Protein AF-A0A1I8PHS1-F1 (afdb_monomer_lite)

Radius of gyration: 27.6 Å; chains: 1; bounding box: 43×45×81 Å

pLDDT: mean 76.06, std 21.37, range [38.38, 97.69]

Secondary structure (DSSP, 8-state):
--SS----PPP-----EEEEETTEEEEESSHHHHHHHHHHHT---EEEEES----SS---------------------------------------------------S----PPPS----EEEEETTEEEEESSHHHHHHHHHHHTS-EEEEEESPPP-

Organism: Stomoxys calcitrans (NCBI:txid35570)

Structure (mmCIF, N/CA/C/O backbone):
data_AF-A0A1I8PHS1-F1
#
_entry.id   AF-A0A1I8PHS1-F1
#
loop_
_atom_site.group_PDB
_atom_site.id
_atom_site.type_symbol
_atom_site.label_atom_id
_atom_site.label_alt_id
_atom_site.label_comp_id
_atom_site.label_asym_id
_atom_site.label_entity_id
_atom_site.label_seq_id
_atom_site.pdbx_PDB_ins_code
_atom_site.Cartn_x
_atom_site.Cartn_y
_atom_site.Cartn_z
_atom_site.occupancy
_atom_site.B_iso_or_equiv
_atom_site.auth_seq_id
_atom_site.auth_comp_id
_atom_site.auth_asym_id
_atom_site.auth_atom_id
_atom_site.pdbx_PDB_model_num
ATOM 1 N N . MET A 1 1 ? 27.790 0.569 -31.978 1.00 42.72 1 MET A N 1
ATOM 2 C CA . MET A 1 1 ? 26.523 0.410 -31.234 1.00 42.72 1 MET A CA 1
ATOM 3 C C . MET A 1 1 ? 26.064 1.811 -30.860 1.00 42.72 1 MET A C 1
ATOM 5 O O . MET A 1 1 ? 26.807 2.503 -30.173 1.00 42.72 1 MET A O 1
ATOM 9 N N . ALA A 1 2 ? 24.967 2.289 -31.452 1.00 48.94 2 ALA A N 1
ATOM 10 C CA . ALA A 1 2 ? 24.504 3.663 -31.279 1.00 48.94 2 ALA A CA 1
ATOM 11 C C . ALA A 1 2 ? 23.953 3.868 -29.860 1.00 48.94 2 ALA A C 1
ATOM 13 O O . ALA A 1 2 ? 23.225 3.038 -29.326 1.00 48.94 2 ALA A O 1
ATOM 14 N N . LYS A 1 3 ? 24.379 4.966 -29.247 1.00 54.28 3 LYS A N 1
ATOM 15 C CA . LYS A 1 3 ? 24.083 5.387 -27.883 1.00 54.28 3 LYS A CA 1
ATOM 16 C C . LYS A 1 3 ? 22.780 6.189 -27.910 1.00 54.28 3 LYS A C 1
ATOM 18 O O . LYS A 1 3 ? 22.834 7.351 -28.290 1.00 54.28 3 LYS A O 1
ATOM 23 N N . GLY A 1 4 ? 21.648 5.604 -27.509 1.00 62.16 4 GLY A N 1
ATOM 24 C CA . GLY A 1 4 ? 20.471 6.412 -27.154 1.00 62.16 4 GLY A CA 1
ATOM 25 C C . GLY A 1 4 ? 19.087 5.801 -27.352 1.00 62.16 4 GLY A C 1
ATOM 26 O O . GLY A 1 4 ? 18.197 6.136 -26.579 1.00 62.16 4 GLY A O 1
ATOM 27 N N . ASP A 1 5 ? 18.889 4.899 -28.310 1.00 74.25 5 ASP A N 1
ATOM 28 C CA . ASP A 1 5 ? 17.531 4.486 -28.681 1.00 74.25 5 ASP A CA 1
ATOM 29 C C . ASP A 1 5 ? 17.173 3.111 -28.111 1.00 74.25 5 ASP A C 1
ATOM 31 O O . ASP A 1 5 ? 17.452 2.070 -28.698 1.00 74.25 5 ASP A O 1
ATOM 35 N N . CYS A 1 6 ? 16.524 3.117 -26.945 1.00 80.38 6 CYS A N 1
ATOM 36 C CA . CYS A 1 6 ? 15.898 1.925 -26.360 1.00 80.38 6 CYS A CA 1
ATOM 37 C C . CYS A 1 6 ? 14.521 1.615 -26.959 1.00 80.38 6 CYS A C 1
ATOM 39 O O . CYS A 1 6 ? 13.880 0.636 -26.577 1.00 80.38 6 CYS A O 1
ATOM 41 N N . TYR A 1 7 ? 14.046 2.463 -27.875 1.00 80.19 7 TYR A N 1
ATOM 42 C CA . TYR A 1 7 ? 12.784 2.255 -28.560 1.00 80.19 7 TYR A CA 1
ATOM 43 C C . TYR A 1 7 ? 12.935 1.137 -29.592 1.00 80.19 7 TYR A C 1
ATOM 45 O O . TYR A 1 7 ? 13.421 1.341 -30.705 1.00 80.19 7 TYR A O 1
ATOM 53 N N . ARG A 1 8 ? 12.495 -0.058 -29.203 1.00 81.25 8 ARG A N 1
ATOM 54 C CA . ARG A 1 8 ? 12.355 -1.211 -30.084 1.00 81.25 8 ARG A CA 1
ATOM 55 C C . ARG A 1 8 ? 10.882 -1.632 -30.091 1.00 81.25 8 ARG A C 1
ATOM 57 O O . ARG A 1 8 ? 10.382 -2.033 -29.042 1.00 81.25 8 ARG A O 1
ATOM 64 N N . PRO A 1 9 ? 10.170 -1.550 -31.230 1.00 85.50 9 PRO A N 1
ATOM 65 C CA . PRO A 1 9 ? 8.805 -2.051 -31.308 1.00 85.50 9 PRO A CA 1
ATOM 66 C C . PRO A 1 9 ? 8.808 -3.572 -31.110 1.00 85.50 9 PRO A C 1
ATOM 68 O O . PRO A 1 9 ? 9.507 -4.299 -31.818 1.00 85.50 9 PRO A O 1
ATOM 71 N N . CYS A 1 10 ? 8.037 -4.042 -30.134 1.00 89.88 10 CYS A N 1
ATOM 72 C CA . CYS A 1 10 ? 7.862 -5.462 -29.845 1.00 89.88 10 CYS A CA 1
ATOM 73 C C . CYS A 1 10 ? 6.539 -5.968 -30.420 1.00 89.88 10 CYS A C 1
ATOM 75 O O . CYS A 1 10 ? 5.564 -5.219 -30.514 1.00 89.88 10 CYS A O 1
ATOM 77 N N . SER A 1 11 ? 6.495 -7.246 -30.798 1.00 89.44 11 SER A N 1
ATOM 78 C CA . SER A 1 11 ? 5.235 -7.913 -31.118 1.00 89.44 11 SER A CA 1
ATOM 79 C C . SER A 1 11 ? 4.354 -8.002 -29.866 1.00 89.44 11 SER A C 1
ATOM 81 O O . SER A 1 11 ? 4.846 -8.047 -28.737 1.00 89.44 11 SER A O 1
ATOM 83 N N . LEU A 1 12 ? 3.038 -8.059 -30.071 1.00 89.56 12 LEU A N 1
ATOM 84 C CA . LEU A 1 12 ? 2.054 -8.289 -29.004 1.00 89.56 12 LEU A CA 1
ATOM 85 C C . LEU A 1 12 ? 1.898 -9.782 -28.663 1.00 89.56 12 LEU A C 1
ATOM 87 O O . LEU A 1 12 ? 0.933 -10.176 -28.014 1.00 89.56 12 LEU A O 1
ATOM 91 N N . GLU A 1 13 ? 2.820 -10.623 -29.132 1.00 93.81 13 GLU A N 1
ATOM 92 C CA . GLU A 1 13 ? 2.811 -12.050 -28.836 1.00 93.81 13 GLU A CA 1
ATOM 93 C C . GLU A 1 13 ? 3.197 -12.287 -27.374 1.00 93.81 13 GLU A C 1
ATOM 95 O O . GLU A 1 13 ? 4.163 -11.706 -26.864 1.00 93.81 13 GLU A O 1
ATOM 100 N N . TYR A 1 14 ? 2.429 -13.149 -26.712 1.00 93.38 14 TYR A N 1
ATOM 101 C CA . TYR A 1 14 ? 2.632 -13.501 -25.317 1.00 93.38 14 TYR A CA 1
ATOM 102 C C . TYR A 1 14 ? 3.451 -14.789 -25.202 1.00 93.38 14 TYR A C 1
ATOM 104 O O . TYR A 1 14 ? 2.905 -15.889 -25.250 1.00 93.38 14 TYR A O 1
ATOM 112 N N . ASN A 1 15 ? 4.760 -14.626 -25.023 1.00 95.44 15 ASN A N 1
ATOM 113 C CA . ASN A 1 15 ? 5.729 -15.694 -24.778 1.00 95.44 15 ASN A CA 1
ATOM 114 C C . ASN A 1 15 ? 6.501 -15.342 -23.504 1.00 95.44 15 ASN A C 1
ATOM 116 O O . ASN A 1 15 ? 7.598 -14.785 -23.592 1.00 95.44 15 ASN A O 1
ATOM 120 N N . PRO A 1 16 ? 5.912 -15.569 -22.319 1.00 95.06 16 PRO A N 1
ATOM 121 C CA . PRO A 1 16 ? 6.426 -15.002 -21.087 1.00 95.06 16 PRO A CA 1
ATOM 122 C C . PRO A 1 16 ? 7.834 -15.507 -20.791 1.00 95.06 16 PRO A C 1
ATOM 124 O O . PRO A 1 16 ? 8.137 -16.674 -21.026 1.00 95.06 16 PRO A O 1
ATOM 127 N N . VAL A 1 17 ? 8.675 -14.638 -20.240 1.00 95.31 17 VAL A N 1
ATOM 128 C CA . VAL A 1 17 ? 10.014 -15.000 -19.766 1.00 95.31 17 VAL A CA 1
ATOM 129 C C . VAL A 1 17 ? 10.186 -14.546 -18.328 1.00 95.31 17 VAL A C 1
ATOM 131 O O . VAL A 1 17 ? 9.794 -13.435 -17.961 1.00 95.31 17 VAL A O 1
ATOM 134 N N . CYS A 1 18 ? 10.784 -15.405 -17.512 1.00 95.69 18 CYS A N 1
ATOM 135 C CA . CYS A 1 18 ? 11.152 -15.068 -16.155 1.00 95.69 18 CYS A CA 1
ATOM 136 C C . CYS A 1 18 ? 12.584 -14.553 -16.153 1.00 95.69 18 CYS A C 1
ATOM 138 O O . CYS A 1 18 ? 13.508 -15.272 -16.545 1.00 95.69 18 CYS A O 1
ATOM 140 N N . ALA A 1 19 ? 12.774 -13.318 -15.702 1.00 93.75 19 ALA A N 1
ATOM 141 C CA . ALA A 1 19 ? 14.084 -12.695 -15.641 1.00 93.75 19 ALA A CA 1
ATOM 142 C C . ALA A 1 19 ? 14.379 -12.151 -14.243 1.00 93.75 19 ALA A C 1
ATOM 144 O O . ALA A 1 19 ? 13.481 -11.722 -13.519 1.00 93.75 19 ALA A O 1
ATOM 145 N N . ASN A 1 20 ? 15.651 -12.180 -13.861 1.00 92.81 20 ASN A N 1
ATOM 146 C CA . ASN A 1 20 ? 16.125 -11.561 -12.636 1.00 92.81 20 ASN A CA 1
ATOM 147 C C . ASN A 1 20 ? 16.266 -10.054 -12.869 1.00 92.81 20 ASN A C 1
ATOM 149 O O . ASN A 1 20 ? 16.907 -9.615 -13.827 1.00 92.81 20 ASN A O 1
ATOM 153 N N . HIS A 1 21 ? 15.613 -9.286 -12.008 1.00 89.25 21 HIS A N 1
ATOM 154 C CA . HIS A 1 21 ? 15.593 -7.837 -12.022 1.00 89.25 21 HIS A CA 1
ATOM 155 C C . HIS A 1 21 ? 16.053 -7.352 -10.642 1.00 89.25 21 HIS A C 1
ATOM 157 O O . HIS A 1 21 ? 15.254 -7.257 -9.710 1.00 89.25 21 HIS A O 1
ATOM 163 N N . ASP A 1 22 ? 17.352 -7.069 -10.523 1.00 86.69 22 ASP A N 1
ATOM 164 C CA . ASP A 1 22 ? 18.030 -6.805 -9.247 1.00 86.69 22 ASP A CA 1
ATOM 165 C C . ASP A 1 22 ? 17.804 -7.966 -8.247 1.00 86.69 22 ASP A C 1
ATOM 167 O O . ASP A 1 22 ? 18.252 -9.088 -8.487 1.00 86.69 22 ASP A O 1
ATOM 171 N N . ASP A 1 23 ? 17.072 -7.735 -7.156 1.00 85.88 23 ASP A N 1
ATOM 172 C CA . ASP A 1 23 ? 16.898 -8.689 -6.051 1.00 85.88 23 ASP A CA 1
ATOM 173 C C . ASP A 1 23 ? 15.680 -9.621 -6.191 1.00 85.88 23 ASP A C 1
ATOM 175 O O . ASP A 1 23 ? 15.444 -10.469 -5.330 1.00 85.88 23 ASP A O 1
ATOM 179 N N . TYR A 1 24 ? 14.881 -9.492 -7.256 1.00 85.88 24 TYR A N 1
ATOM 180 C CA . TYR A 1 24 ? 13.668 -10.295 -7.447 1.00 85.88 24 TYR A CA 1
ATOM 181 C C . TYR A 1 24 ? 13.516 -10.830 -8.875 1.00 85.88 24 TYR A C 1
ATOM 183 O O . TYR A 1 24 ? 14.217 -10.442 -9.809 1.00 85.88 24 TYR A O 1
ATOM 191 N N . LEU A 1 25 ? 12.601 -11.786 -9.042 1.00 91.31 25 LEU A N 1
ATOM 192 C CA . LEU A 1 25 ? 12.243 -12.366 -10.334 1.00 91.31 25 LEU A CA 1
ATOM 193 C C . LEU A 1 25 ? 10.994 -11.666 -10.872 1.00 91.31 25 LEU A C 1
ATOM 195 O O . LEU A 1 25 ? 9.965 -11.635 -10.196 1.00 91.31 25 LEU A O 1
ATOM 199 N N . LEU A 1 26 ? 11.073 -11.129 -12.089 1.00 91.56 26 LEU A N 1
ATOM 200 C CA . LEU A 1 26 ? 9.961 -10.467 -12.762 1.00 91.56 26 LEU A CA 1
ATOM 201 C C . LEU A 1 26 ? 9.628 -11.170 -14.080 1.00 91.56 26 LEU A C 1
ATOM 203 O O . LEU A 1 26 ? 10.511 -11.513 -14.869 1.00 91.56 26 LEU A O 1
ATOM 207 N N . THR A 1 27 ? 8.332 -11.375 -14.312 1.00 94.31 27 THR A N 1
ATOM 208 C CA . THR A 1 27 ? 7.819 -11.941 -15.560 1.00 94.31 27 THR A CA 1
ATOM 209 C C . THR A 1 27 ? 7.656 -10.839 -16.597 1.00 94.31 27 THR A C 1
ATOM 211 O O . THR A 1 27 ? 6.894 -9.897 -16.382 1.00 94.31 27 THR A O 1
ATOM 214 N N . TYR A 1 28 ? 8.295 -10.995 -17.752 1.00 93.25 28 TYR A N 1
ATOM 215 C CA . TYR A 1 28 ? 8.087 -10.140 -18.918 1.00 93.25 28 TYR A CA 1
ATOM 216 C C . TYR A 1 28 ? 7.163 -10.839 -19.920 1.00 93.25 28 TYR A C 1
ATOM 218 O O . TYR A 1 28 ? 7.231 -12.061 -20.042 1.00 93.25 28 TYR A O 1
ATOM 226 N N . PRO A 1 29 ? 6.306 -10.102 -20.652 1.00 94.31 29 PRO A N 1
ATOM 227 C CA . PRO A 1 29 ? 5.339 -10.697 -21.580 1.00 94.31 29 PRO A CA 1
ATOM 228 C C . PRO A 1 29 ? 6.001 -11.374 -22.786 1.00 94.31 29 PRO A C 1
ATOM 230 O O . PRO A 1 29 ? 5.431 -12.302 -23.354 1.00 94.31 29 PRO A O 1
ATOM 233 N N . ASN A 1 30 ? 7.194 -10.912 -23.169 1.00 94.00 30 ASN A N 1
ATOM 234 C CA . ASN A 1 30 ? 8.077 -11.551 -24.135 1.00 94.00 30 ASN A CA 1
ATOM 235 C C . ASN A 1 30 ? 9.529 -11.084 -23.953 1.00 94.00 30 ASN A C 1
ATOM 237 O O . ASN A 1 30 ? 9.805 -10.116 -23.240 1.00 94.00 30 ASN A O 1
ATOM 241 N N . GLU A 1 31 ? 10.459 -11.774 -24.613 1.00 92.94 31 GLU A N 1
ATOM 242 C CA . GLU A 1 31 ? 11.896 -11.468 -24.571 1.00 92.94 31 GLU A CA 1
ATOM 243 C C . GLU A 1 31 ? 12.212 -10.056 -25.091 1.00 92.94 31 GLU A C 1
ATOM 245 O O . GLU A 1 31 ? 13.036 -9.354 -24.512 1.00 92.94 31 GLU A O 1
ATOM 250 N N . CYS A 1 32 ? 11.491 -9.581 -26.112 1.00 93.31 32 CYS A N 1
ATOM 251 C CA . CYS A 1 32 ? 11.660 -8.219 -26.624 1.00 93.31 32 CYS A CA 1
ATOM 252 C C . CYS A 1 32 ? 11.331 -7.158 -25.560 1.00 93.31 32 CYS A C 1
ATOM 254 O O . CYS A 1 32 ? 12.080 -6.196 -25.391 1.00 93.31 32 CYS A O 1
ATOM 256 N N . ALA A 1 33 ? 10.241 -7.345 -24.811 1.00 92.25 33 ALA A N 1
ATOM 257 C CA . ALA A 1 33 ? 9.855 -6.453 -23.723 1.00 92.25 33 ALA A CA 1
ATOM 258 C C . ALA A 1 33 ? 10.881 -6.467 -22.577 1.00 92.25 33 ALA A C 1
ATOM 260 O O . ALA A 1 33 ? 11.163 -5.417 -22.002 1.00 92.25 33 ALA A O 1
ATOM 261 N N . MET A 1 34 ? 11.474 -7.629 -22.278 1.00 92.94 34 MET A N 1
ATOM 262 C CA . MET A 1 34 ? 12.562 -7.756 -21.302 1.00 92.94 34 MET A CA 1
ATOM 263 C C . MET A 1 34 ? 13.805 -6.955 -21.727 1.00 92.94 34 MET A C 1
ATOM 265 O O . MET A 1 34 ? 14.341 -6.185 -20.932 1.00 92.94 34 MET A O 1
ATOM 269 N N . GLU A 1 35 ? 14.246 -7.081 -22.982 1.00 90.69 35 GLU A N 1
ATOM 270 C CA . GLU A 1 35 ? 15.396 -6.330 -23.515 1.00 90.69 35 GLU A CA 1
ATOM 271 C C . GLU A 1 35 ? 15.139 -4.816 -23.545 1.00 90.69 35 GLU A C 1
ATOM 273 O O . GLU A 1 35 ? 16.005 -4.016 -23.177 1.00 90.69 35 GLU A O 1
ATOM 278 N N . ALA A 1 36 ? 13.935 -4.411 -23.956 1.00 90.38 36 ALA A N 1
ATOM 279 C CA . ALA A 1 36 ? 13.529 -3.010 -23.964 1.00 90.38 36 ALA A CA 1
ATOM 280 C C . ALA A 1 36 ? 13.521 -2.427 -22.541 1.00 90.38 36 ALA A C 1
ATOM 282 O O . ALA A 1 36 ? 14.017 -1.317 -22.321 1.00 90.38 36 ALA A O 1
ATOM 283 N N . ALA A 1 37 ? 13.030 -3.187 -21.557 1.00 90.00 37 ALA A N 1
ATOM 284 C CA . ALA A 1 37 ? 13.093 -2.813 -20.147 1.00 90.00 37 ALA A CA 1
ATOM 285 C C . ALA A 1 37 ? 14.547 -2.681 -19.663 1.00 90.00 37 ALA A C 1
ATOM 287 O O . ALA A 1 37 ? 14.891 -1.689 -19.026 1.00 90.00 37 ALA A O 1
ATOM 288 N N . ALA A 1 38 ? 15.431 -3.612 -20.033 1.00 91.06 38 ALA A N 1
ATOM 289 C CA . ALA A 1 38 ? 16.842 -3.573 -19.642 1.00 91.06 38 ALA A CA 1
ATOM 290 C C . ALA A 1 38 ? 17.530 -2.304 -20.161 1.00 91.06 38 ALA A C 1
ATOM 292 O O . ALA A 1 38 ? 18.237 -1.611 -19.424 1.00 91.06 38 ALA A O 1
ATOM 293 N N . CYS A 1 39 ? 17.257 -1.954 -21.421 1.00 90.81 39 CYS A N 1
ATOM 294 C CA . CYS A 1 39 ? 17.789 -0.750 -22.043 1.00 90.81 39 CYS A CA 1
ATOM 295 C C . CYS A 1 39 ? 17.235 0.526 -21.391 1.00 90.81 39 CYS A C 1
ATOM 297 O O . CYS A 1 39 ? 18.006 1.408 -21.009 1.00 90.81 39 CYS A O 1
ATOM 299 N N . THR A 1 40 ? 15.910 0.629 -21.246 1.00 88.50 40 THR A N 1
ATOM 300 C CA . THR A 1 40 ? 15.244 1.831 -20.709 1.00 88.50 40 THR A CA 1
ATOM 301 C C . THR A 1 40 ? 15.608 2.095 -19.251 1.00 88.50 40 THR A C 1
ATOM 303 O O . THR A 1 40 ? 15.898 3.236 -18.890 1.00 88.50 40 THR A O 1
ATOM 306 N N . LEU A 1 41 ? 15.665 1.043 -18.432 1.00 89.06 41 LEU A N 1
ATOM 307 C CA . LEU A 1 41 ? 16.043 1.121 -17.020 1.00 89.06 41 LEU A CA 1
ATOM 308 C C . LEU A 1 41 ? 17.558 1.231 -16.819 1.00 89.06 41 LEU A C 1
ATOM 310 O O . LEU A 1 41 ? 17.998 1.560 -15.719 1.00 89.06 41 LEU A O 1
ATOM 314 N N . LYS A 1 42 ? 18.358 0.972 -17.864 1.00 88.19 42 LYS A N 1
ATOM 315 C CA . LYS A 1 42 ? 19.825 0.852 -17.796 1.00 88.19 42 LYS A CA 1
ATOM 316 C C . LYS A 1 42 ? 20.266 -0.155 -16.728 1.00 88.19 42 LYS A C 1
ATOM 318 O O . LYS A 1 42 ? 21.263 0.056 -16.039 1.00 88.19 42 LYS A O 1
ATOM 323 N N . LYS A 1 43 ? 19.502 -1.240 -16.598 1.00 88.50 43 LYS A N 1
ATOM 324 C CA . LYS A 1 43 ? 19.731 -2.328 -15.644 1.00 88.50 43 LYS A CA 1
ATOM 325 C C . LYS A 1 43 ? 20.073 -3.615 -16.376 1.00 88.50 43 LYS A C 1
ATOM 327 O O . LYS A 1 43 ? 19.640 -3.841 -17.504 1.00 88.50 43 LYS A O 1
ATOM 332 N N . SER A 1 44 ? 20.845 -4.470 -15.713 1.00 89.31 44 SER A N 1
ATOM 333 C CA . SER A 1 44 ? 21.161 -5.801 -16.221 1.00 89.31 44 SER A CA 1
ATOM 334 C C . SER A 1 44 ? 20.024 -6.756 -15.874 1.00 89.31 44 SER A C 1
ATOM 336 O O . SER A 1 44 ? 20.016 -7.341 -14.796 1.00 89.31 44 SER A O 1
ATOM 338 N N . ILE A 1 45 ? 19.062 -6.900 -16.783 1.00 93.00 45 ILE A N 1
ATOM 339 C CA . ILE A 1 45 ? 17.975 -7.874 -16.650 1.00 93.00 45 ILE A CA 1
ATOM 340 C C . ILE A 1 45 ? 18.411 -9.158 -17.346 1.00 93.00 45 ILE A C 1
ATOM 342 O O . ILE A 1 45 ? 18.685 -9.150 -18.547 1.00 93.00 45 ILE A O 1
ATOM 346 N N . VAL A 1 46 ? 18.495 -10.254 -16.595 1.00 92.12 46 VAL A N 1
ATOM 347 C CA . VAL A 1 46 ? 18.997 -11.536 -17.109 1.00 92.12 46 VAL A CA 1
ATOM 348 C C . VAL A 1 46 ? 17.863 -12.549 -17.145 1.00 92.12 46 VAL A C 1
ATOM 350 O O . VAL A 1 46 ? 17.262 -12.845 -16.111 1.00 92.12 46 VAL A O 1
ATOM 353 N N . LYS A 1 47 ? 17.584 -13.107 -18.328 1.00 93.94 47 LYS A N 1
ATOM 354 C CA . LYS A 1 47 ? 16.625 -14.205 -18.480 1.00 93.94 47 LYS A CA 1
ATOM 355 C C . LYS A 1 47 ? 17.091 -15.415 -17.671 1.00 93.94 47 LYS A C 1
ATOM 357 O O . LYS A 1 47 ? 18.210 -15.886 -17.853 1.00 93.94 47 LYS A O 1
ATOM 362 N N . VAL A 1 48 ? 16.219 -15.921 -16.803 1.00 93.94 48 VAL A N 1
ATOM 363 C CA . VAL A 1 48 ? 16.467 -17.118 -15.989 1.00 93.94 48 VAL A CA 1
ATOM 364 C C . VAL A 1 48 ? 15.885 -18.348 -16.680 1.00 93.94 48 VAL A C 1
ATOM 366 O O . VAL A 1 48 ? 16.588 -19.338 -16.855 1.00 93.94 48 VAL A O 1
ATOM 369 N N . TYR A 1 49 ? 14.616 -18.288 -17.090 1.00 94.56 49 TYR A N 1
ATOM 370 C CA . TYR A 1 49 ? 13.945 -19.356 -17.837 1.00 94.56 49 TYR A CA 1
ATOM 371 C C . TYR A 1 49 ? 12.755 -18.823 -18.638 1.00 94.56 49 TYR A C 1
ATOM 373 O O . TYR A 1 49 ? 12.194 -17.773 -18.320 1.00 94.56 49 TYR A O 1
ATOM 381 N N . ASP A 1 50 ? 12.357 -19.569 -19.668 1.00 94.81 50 ASP A N 1
ATOM 382 C CA . ASP A 1 50 ? 11.144 -19.291 -20.434 1.00 94.81 50 ASP A CA 1
ATOM 383 C C . ASP A 1 50 ? 9.904 -19.753 -19.647 1.00 94.81 50 ASP A C 1
ATOM 385 O O . ASP A 1 50 ? 9.890 -20.816 -19.021 1.00 94.81 50 ASP A O 1
ATOM 389 N N . GLY A 1 51 ? 8.858 -18.933 -19.659 1.00 93.69 51 GLY A N 1
ATOM 390 C CA . GLY A 1 51 ? 7.666 -19.071 -18.830 1.00 93.69 51 GLY A CA 1
ATOM 391 C C . GLY A 1 51 ? 7.512 -17.937 -17.816 1.00 93.69 51 GLY A C 1
ATOM 392 O O . GLY A 1 51 ? 8.385 -17.093 -17.633 1.00 93.69 51 GLY A O 1
ATOM 393 N N . GLN A 1 52 ? 6.366 -17.910 -17.140 1.00 93.38 52 GLN A N 1
ATOM 394 C CA . GLN A 1 52 ? 6.131 -16.959 -16.056 1.00 93.38 52 GLN A CA 1
ATOM 395 C C . GLN A 1 52 ? 6.983 -17.318 -14.837 1.00 93.38 52 GLN A C 1
ATOM 397 O O . GLN A 1 52 ? 7.177 -18.498 -14.532 1.00 93.38 52 GLN A O 1
ATOM 402 N N . CYS A 1 53 ? 7.450 -16.308 -14.103 1.00 93.12 53 CYS A N 1
ATOM 403 C CA . CYS A 1 53 ? 8.094 -16.537 -12.823 1.00 93.12 53 CYS A CA 1
ATOM 404 C C . CYS A 1 53 ? 7.136 -17.247 -11.864 1.00 93.12 53 CYS A C 1
ATOM 406 O O . CYS A 1 53 ? 6.002 -16.812 -11.662 1.00 93.12 53 CYS A O 1
ATOM 408 N N . LYS A 1 54 ? 7.618 -18.321 -11.237 1.00 87.81 54 LYS A N 1
ATOM 409 C CA . LYS A 1 54 ? 6.946 -18.997 -10.125 1.00 87.81 54 LYS A CA 1
ATOM 410 C C . LYS A 1 54 ? 6.954 -18.062 -8.916 1.00 87.81 54 LYS A C 1
ATOM 412 O O . LYS A 1 54 ? 7.859 -18.123 -8.091 1.00 87.81 54 LYS A O 1
ATOM 417 N N . GLN A 1 55 ? 5.996 -17.144 -8.849 1.00 71.25 55 GLN A N 1
ATOM 418 C CA . GLN A 1 55 ? 5.818 -16.320 -7.663 1.00 71.25 55 GLN A CA 1
ATOM 419 C C . GLN A 1 55 ? 5.362 -17.221 -6.512 1.00 71.25 55 GLN A C 1
ATOM 421 O O . GLN A 1 55 ? 4.349 -17.910 -6.624 1.00 71.25 55 GLN A O 1
ATOM 426 N N . SER A 1 56 ? 6.028 -17.148 -5.365 1.00 58.53 56 SER A N 1
AT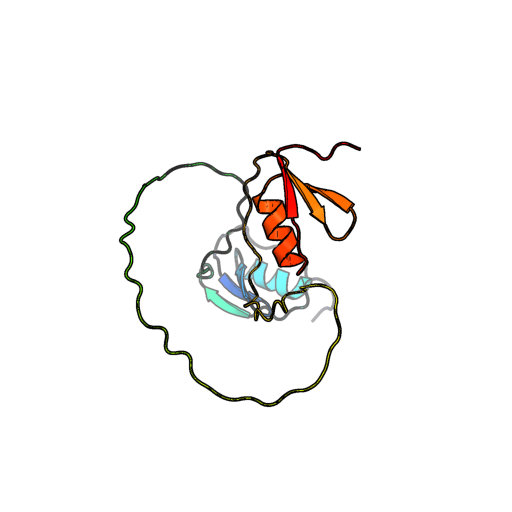OM 427 C CA . SER A 1 56 ? 5.319 -17.269 -4.093 1.00 58.53 56 SER A CA 1
ATOM 428 C C . SER A 1 56 ? 4.556 -15.956 -3.885 1.00 58.53 56 SER A C 1
ATOM 430 O O . SER A 1 56 ? 5.030 -15.055 -3.211 1.00 58.53 56 SER A O 1
ATOM 432 N N . ASN A 1 57 ? 3.431 -15.852 -4.597 1.00 59.72 57 ASN A N 1
ATOM 433 C CA . ASN A 1 57 ? 2.336 -14.893 -4.463 1.00 59.72 57 ASN A CA 1
ATOM 434 C C . ASN A 1 57 ? 2.715 -13.418 -4.198 1.00 59.72 57 ASN A C 1
ATOM 436 O O . ASN A 1 57 ? 2.802 -12.976 -3.056 1.00 59.72 57 ASN A O 1
ATOM 440 N N . GLY A 1 58 ? 2.845 -12.636 -5.270 1.00 50.28 58 GLY A N 1
ATOM 441 C CA . GLY A 1 58 ? 2.928 -11.175 -5.227 1.00 50.28 58 GLY A CA 1
ATOM 442 C C . GLY A 1 58 ? 2.068 -10.589 -6.339 1.00 50.28 58 GLY A C 1
ATOM 443 O O . GLY A 1 58 ? 2.574 -9.948 -7.259 1.00 50.28 58 GLY A O 1
ATOM 444 N N . THR A 1 59 ? 0.778 -10.913 -6.304 1.00 44.47 59 THR A N 1
ATOM 445 C CA . THR A 1 59 ? -0.185 -10.579 -7.348 1.00 44.47 59 THR A CA 1
ATOM 446 C C . THR A 1 59 ? -0.458 -9.079 -7.362 1.00 44.47 59 THR A C 1
ATOM 448 O O . THR A 1 59 ? -1.102 -8.533 -6.470 1.00 44.47 59 THR A O 1
ATOM 451 N N . ALA A 1 60 ? -0.009 -8.425 -8.428 1.00 56.19 60 ALA A N 1
ATOM 452 C CA . ALA A 1 60 ? -0.711 -7.275 -8.963 1.00 56.19 60 ALA A CA 1
ATOM 4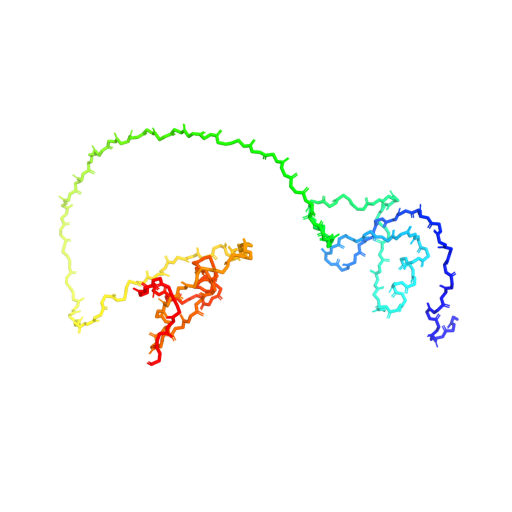53 C C . ALA A 1 60 ? -2.079 -7.750 -9.471 1.00 56.19 60 ALA A C 1
ATOM 455 O O . ALA A 1 60 ? -2.130 -8.438 -10.485 1.00 56.19 60 ALA A O 1
ATOM 456 N N . THR A 1 61 ? -3.166 -7.393 -8.790 1.00 41.84 61 THR A N 1
ATOM 457 C CA . THR A 1 61 ? -4.508 -7.340 -9.389 1.00 41.84 61 THR A CA 1
ATOM 458 C C . THR A 1 61 ? -5.358 -6.319 -8.646 1.00 41.84 61 THR A C 1
ATOM 460 O O . THR A 1 61 ? -5.619 -6.468 -7.452 1.00 41.84 61 THR A O 1
ATOM 463 N N . GLU A 1 62 ? -5.799 -5.303 -9.383 1.00 57.44 62 GLU A N 1
ATOM 464 C CA . GLU A 1 62 ? -7.080 -4.652 -9.133 1.00 57.44 62 GLU A CA 1
ATOM 465 C C . GLU A 1 62 ? -8.225 -5.683 -9.271 1.00 57.44 62 GLU A C 1
ATOM 467 O O . GLU A 1 62 ? -8.111 -6.642 -10.037 1.00 57.44 62 GLU A O 1
ATOM 472 N N . ASP A 1 63 ? -9.304 -5.439 -8.521 1.00 46.53 63 ASP A N 1
ATOM 473 C CA . ASP A 1 63 ? -10.632 -6.08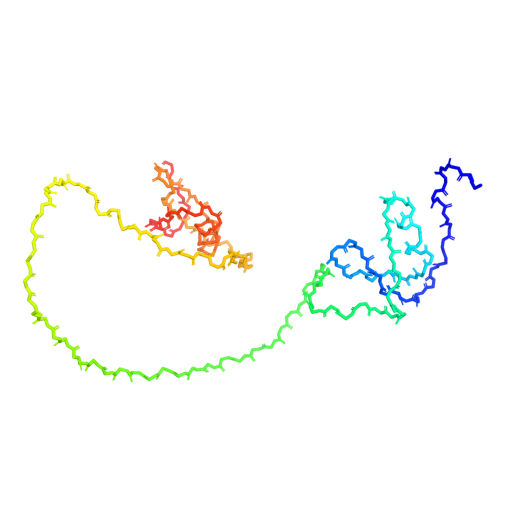1 -8.534 1.00 46.53 63 ASP A CA 1
ATOM 474 C C . ASP A 1 63 ? -10.846 -7.485 -7.903 1.00 46.53 63 ASP A C 1
ATOM 476 O O . ASP A 1 63 ? -10.205 -8.488 -8.200 1.00 46.53 63 ASP A O 1
ATOM 480 N N . VAL A 1 64 ? -11.848 -7.524 -7.011 1.00 46.72 64 VAL A N 1
ATOM 481 C CA . VAL A 1 64 ? -12.346 -8.616 -6.137 1.00 46.72 64 VAL A CA 1
ATOM 482 C C . VAL A 1 64 ? -13.623 -9.220 -6.768 1.00 46.72 64 VAL A C 1
ATOM 484 O O . VAL A 1 64 ? -14.386 -8.444 -7.345 1.00 46.72 64 VAL A O 1
ATOM 487 N N . PRO A 1 65 ? -13.931 -10.545 -6.680 1.00 50.72 65 PRO A N 1
ATOM 488 C CA . PRO A 1 65 ? -14.855 -11.039 -5.634 1.00 50.72 65 PRO A CA 1
ATOM 489 C C . PRO A 1 65 ? -14.686 -12.497 -5.116 1.00 50.72 65 PRO A C 1
ATOM 491 O O . PRO A 1 65 ? -14.596 -13.452 -5.873 1.00 50.72 65 PRO A O 1
ATOM 494 N N . VAL A 1 66 ? -14.768 -12.605 -3.778 1.00 44.72 66 VAL A N 1
ATOM 495 C CA . VAL A 1 66 ? -15.654 -13.440 -2.919 1.00 44.72 66 VAL A CA 1
ATOM 496 C C . VAL A 1 66 ? -15.659 -14.993 -2.971 1.00 44.72 66 VAL A C 1
ATOM 498 O O . VAL A 1 66 ? -16.006 -15.613 -3.967 1.00 44.72 66 VAL A O 1
ATOM 501 N N . ALA A 1 67 ? -15.522 -15.544 -1.747 1.00 40.03 67 ALA A N 1
ATOM 502 C CA . ALA A 1 67 ? -16.067 -16.788 -1.157 1.00 40.03 67 ALA A CA 1
ATOM 503 C C . ALA A 1 67 ? -15.245 -18.093 -1.191 1.00 40.03 67 ALA A C 1
ATOM 505 O O . ALA A 1 67 ? -15.293 -18.848 -2.154 1.00 40.03 67 ALA A O 1
ATOM 506 N N . ALA A 1 68 ? -14.681 -18.453 -0.028 1.00 40.53 68 ALA A N 1
ATOM 507 C CA . ALA A 1 68 ? -14.990 -19.718 0.654 1.00 40.53 68 ALA A CA 1
ATOM 508 C C . ALA A 1 68 ? -14.584 -19.659 2.143 1.00 40.53 68 ALA A C 1
ATOM 510 O O . ALA A 1 68 ? -13.443 -19.386 2.499 1.00 40.53 68 ALA A O 1
ATOM 511 N N . ILE A 1 69 ? -15.587 -19.889 2.981 1.00 50.03 69 ILE A N 1
ATOM 512 C CA . ILE A 1 69 ? -15.622 -20.012 4.444 1.00 50.03 69 ILE A CA 1
ATOM 513 C C . ILE A 1 69 ? -15.084 -21.365 4.946 1.00 50.03 69 ILE A C 1
ATOM 515 O O . ILE A 1 69 ? -15.239 -22.363 4.246 1.00 50.03 69 ILE A O 1
ATOM 519 N N . ALA A 1 70 ? -14.579 -21.411 6.188 1.00 38.41 70 ALA A N 1
ATOM 520 C CA . ALA A 1 70 ? -14.942 -22.428 7.191 1.00 38.41 70 ALA A CA 1
ATOM 521 C C . ALA A 1 70 ? -14.354 -22.098 8.586 1.00 38.41 70 ALA A C 1
ATOM 523 O O . ALA A 1 70 ? -13.173 -22.308 8.854 1.00 38.41 70 ALA A O 1
ATOM 524 N N . ASP A 1 71 ? -15.225 -21.586 9.459 1.00 40.81 71 ASP A N 1
ATOM 525 C CA . ASP A 1 71 ? -15.364 -21.860 10.903 1.00 40.81 71 ASP A CA 1
ATOM 526 C C . ASP A 1 71 ? -14.986 -23.314 11.306 1.00 40.81 71 ASP A C 1
ATOM 528 O O . ASP A 1 71 ? -15.196 -24.229 10.518 1.00 40.81 71 ASP A O 1
ATOM 532 N N . ALA A 1 72 ? -14.542 -23.706 12.509 1.00 50.16 72 ALA A N 1
ATOM 533 C CA . ALA A 1 72 ? -14.224 -23.063 13.788 1.00 50.16 72 ALA A CA 1
ATOM 534 C C . ALA A 1 72 ? -13.492 -24.120 14.702 1.00 50.16 72 ALA A C 1
ATOM 536 O O . ALA A 1 72 ? -12.682 -24.870 14.163 1.00 50.16 72 ALA A O 1
ATOM 537 N N . PRO A 1 73 ? -13.664 -24.219 16.046 1.00 61.28 73 PRO A N 1
ATOM 538 C CA . PRO A 1 73 ? -12.587 -24.056 17.039 1.00 61.28 73 PRO A CA 1
ATOM 539 C C . PRO A 1 73 ? -12.341 -25.289 17.950 1.00 61.28 73 PRO A C 1
ATOM 541 O O . PRO A 1 73 ? -13.145 -26.212 17.975 1.00 61.28 73 PRO A O 1
ATOM 544 N N . ALA A 1 74 ? -11.293 -25.266 18.789 1.00 42.72 74 ALA A N 1
ATOM 545 C CA . ALA A 1 74 ? -11.321 -25.872 20.134 1.00 42.72 74 ALA A CA 1
ATOM 546 C C . ALA A 1 74 ? -10.107 -25.456 20.985 1.00 42.72 74 ALA A C 1
ATOM 548 O O . ALA A 1 74 ? -8.957 -25.731 20.657 1.00 42.72 74 ALA A O 1
ATOM 549 N N . ILE A 1 75 ? -10.419 -24.818 22.110 1.00 48.28 75 ILE A N 1
ATOM 550 C CA . ILE A 1 75 ? -9.565 -24.548 23.268 1.00 48.28 75 ILE A CA 1
ATOM 551 C C . ILE A 1 75 ? -9.603 -25.780 24.181 1.00 48.28 75 ILE A C 1
ATOM 553 O O . ILE A 1 75 ? -10.682 -26.341 24.371 1.00 48.28 75 ILE A O 1
ATOM 557 N N . LEU A 1 76 ? -8.489 -26.141 24.828 1.00 48.34 76 LEU A N 1
ATOM 558 C CA . LEU A 1 76 ? -8.550 -26.873 26.098 1.00 48.34 76 LEU A CA 1
ATOM 559 C C . LEU A 1 76 ? -7.399 -26.480 27.047 1.00 48.34 76 LEU A C 1
ATOM 561 O O . LEU A 1 76 ? -6.248 -26.843 26.840 1.00 48.34 76 LEU A O 1
ATOM 565 N N . THR A 1 77 ? -7.775 -25.648 28.027 1.00 38.38 77 THR A N 1
ATOM 566 C CA . THR A 1 77 ? -7.440 -25.646 29.473 1.00 38.38 77 THR A CA 1
ATOM 567 C C . THR A 1 77 ? -6.181 -26.410 29.918 1.00 38.38 77 THR A C 1
ATOM 569 O O . THR A 1 77 ? -6.078 -27.606 29.687 1.00 38.38 77 THR A O 1
ATOM 572 N N . ALA A 1 78 ? -5.184 -25.747 30.508 1.00 41.91 78 ALA A N 1
ATOM 573 C CA . ALA A 1 78 ? -5.085 -25.347 31.922 1.00 41.91 78 ALA A CA 1
ATOM 574 C C . ALA A 1 78 ? -4.642 -26.475 32.862 1.00 41.91 78 ALA A C 1
ATOM 576 O O . ALA A 1 78 ? -5.445 -27.340 33.185 1.00 41.91 78 ALA A O 1
ATOM 577 N N . ASP A 1 79 ? -3.455 -26.311 33.446 1.00 49.00 79 ASP A N 1
ATOM 578 C CA . ASP A 1 79 ? -3.232 -26.539 34.869 1.00 49.00 79 ASP A CA 1
ATOM 579 C C . ASP A 1 79 ? -1.964 -25.810 35.332 1.00 49.00 79 ASP A C 1
ATOM 581 O O . ASP A 1 79 ? -0.867 -25.929 34.792 1.00 49.00 79 ASP A O 1
ATOM 585 N N . ALA A 1 80 ? -2.182 -24.956 36.325 1.00 46.72 80 ALA A N 1
ATOM 586 C CA . ALA A 1 80 ? -1.161 -24.332 37.133 1.00 46.72 80 ALA A CA 1
ATOM 587 C C . ALA A 1 80 ? -0.564 -25.369 38.088 1.00 46.72 80 ALA A C 1
ATOM 589 O O . ALA A 1 80 ? -1.311 -26.206 38.593 1.00 46.72 80 ALA A O 1
ATOM 590 N N . SER A 1 81 ? 0.725 -25.234 38.418 1.00 49.50 81 SER A N 1
ATOM 591 C CA . SER A 1 81 ? 1.276 -25.323 39.788 1.00 49.50 81 SER A CA 1
ATOM 592 C C . SER A 1 81 ? 2.765 -25.671 39.763 1.00 49.50 81 SER A C 1
ATOM 594 O O . SER A 1 81 ? 3.116 -26.826 39.562 1.00 49.50 81 SER A O 1
ATOM 596 N N . ALA A 1 82 ? 3.627 -24.687 40.036 1.00 47.00 82 ALA A N 1
ATOM 597 C CA . ALA A 1 82 ? 4.772 -24.824 40.949 1.00 47.00 82 ALA A CA 1
ATOM 598 C C . ALA A 1 82 ? 5.588 -23.522 40.972 1.00 47.00 82 ALA A C 1
ATOM 600 O O . ALA A 1 82 ? 6.369 -23.234 40.069 1.00 47.00 82 ALA A O 1
ATOM 601 N N . ILE A 1 83 ? 5.412 -22.753 42.046 1.00 52.31 83 ILE A N 1
ATOM 602 C CA . ILE A 1 83 ? 6.331 -21.704 42.493 1.00 52.31 83 ILE A CA 1
ATOM 603 C C . ILE A 1 83 ? 7.244 -22.346 43.544 1.00 52.31 83 ILE A C 1
ATOM 605 O O . ILE A 1 83 ? 6.722 -22.931 44.496 1.00 52.31 83 ILE A O 1
ATOM 609 N N . PRO A 1 84 ? 8.571 -22.173 43.452 1.00 42.06 84 PRO A N 1
ATOM 610 C CA . PRO A 1 84 ? 9.380 -22.062 44.654 1.00 42.06 84 PRO A CA 1
ATOM 611 C C . PRO A 1 84 ? 10.100 -20.708 44.683 1.00 42.06 84 PRO A C 1
ATOM 613 O O . PRO A 1 84 ? 10.925 -20.393 43.830 1.00 42.06 84 PRO A O 1
ATOM 616 N N . VAL A 1 85 ? 9.762 -19.914 45.700 1.00 45.81 85 VAL A N 1
ATOM 617 C CA . VAL A 1 85 ? 10.504 -18.732 46.152 1.00 45.81 85 VAL A CA 1
ATOM 618 C C . VAL A 1 85 ? 11.398 -19.127 47.328 1.00 45.81 85 VAL A C 1
ATOM 620 O O . VAL A 1 85 ? 10.904 -19.736 48.274 1.00 45.81 85 VAL A O 1
ATOM 623 N N . ALA A 1 86 ? 12.686 -18.785 47.249 1.00 44.78 86 ALA A N 1
ATOM 624 C CA . ALA A 1 86 ? 13.682 -18.624 48.328 1.00 44.78 86 ALA A CA 1
ATOM 625 C C . ALA A 1 86 ? 15.066 -18.506 47.645 1.00 44.78 86 ALA A C 1
ATOM 627 O O . ALA A 1 86 ? 15.339 -19.281 46.737 1.00 44.78 86 ALA A O 1
ATOM 628 N N . ASP A 1 87 ? 16.010 -17.625 47.973 1.00 47.59 87 ASP A N 1
ATOM 629 C CA . ASP A 1 87 ? 16.163 -16.633 49.039 1.00 47.59 87 ASP A CA 1
ATOM 630 C C . ASP A 1 87 ? 17.419 -15.768 48.725 1.00 47.59 87 ASP A C 1
ATOM 632 O O . ASP A 1 87 ? 18.268 -16.178 47.933 1.00 47.59 87 ASP A O 1
ATOM 636 N N . ALA A 1 88 ? 17.539 -14.623 49.411 1.00 46.72 88 ALA A N 1
ATOM 637 C CA . ALA A 1 88 ? 18.758 -13.843 49.702 1.00 46.72 88 ALA A CA 1
ATOM 638 C C . ALA A 1 88 ? 19.385 -12.875 48.658 1.00 46.72 88 ALA A C 1
ATOM 640 O O . ALA A 1 88 ? 20.350 -13.178 47.967 1.00 46.72 88 ALA A O 1
ATOM 641 N N . SER A 1 89 ? 18.912 -11.622 48.724 1.00 55.12 89 SER A N 1
ATOM 642 C CA . SER A 1 89 ? 19.646 -10.430 49.220 1.00 55.12 89 SER A CA 1
ATOM 643 C C . SER A 1 89 ? 20.985 -9.987 48.587 1.00 55.12 89 SER A C 1
ATOM 645 O O . SER A 1 89 ? 22.039 -10.539 48.890 1.00 55.12 89 SER A O 1
ATOM 647 N N . ALA A 1 90 ? 20.957 -8.837 47.892 1.00 45.59 90 ALA A N 1
ATOM 648 C CA . ALA A 1 90 ? 21.859 -7.697 48.141 1.00 45.59 90 ALA A CA 1
ATOM 649 C C . ALA A 1 90 ? 21.283 -6.388 47.545 1.00 45.59 90 ALA A C 1
ATOM 651 O O . ALA A 1 90 ? 20.860 -6.350 46.394 1.00 45.59 90 ALA A O 1
ATOM 652 N N . LEU A 1 91 ? 21.245 -5.331 48.367 1.00 50.53 91 LEU A N 1
ATOM 653 C CA . LEU A 1 91 ? 20.660 -4.001 48.132 1.00 50.53 91 LEU A CA 1
ATOM 654 C C . LEU A 1 91 ? 21.568 -3.034 47.345 1.00 50.53 91 LEU A C 1
ATOM 656 O O . LEU A 1 91 ? 22.773 -3.025 47.582 1.00 50.53 91 LEU A O 1
ATOM 660 N N . ALA A 1 92 ? 20.944 -2.114 46.590 1.00 42.75 92 ALA A N 1
ATOM 661 C CA . ALA A 1 92 ? 21.192 -0.651 46.493 1.00 42.75 92 ALA A CA 1
ATOM 662 C C . ALA A 1 92 ? 20.53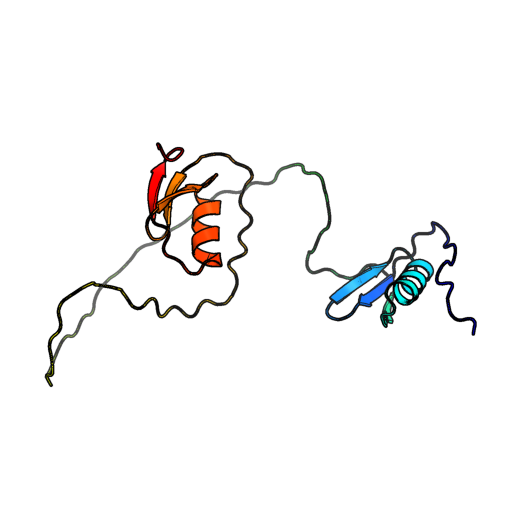1 -0.145 45.188 1.00 42.75 92 ALA A C 1
ATOM 664 O O . ALA A 1 92 ? 20.674 -0.806 44.173 1.00 42.75 92 ALA A O 1
ATOM 665 N N . THR A 1 93 ? 19.792 0.956 45.044 1.00 39.84 93 THR A N 1
ATOM 666 C CA . THR A 1 93 ? 19.403 2.134 45.839 1.00 39.84 93 THR A CA 1
ATOM 667 C C . THR A 1 93 ? 18.188 2.756 45.121 1.00 39.84 93 THR A C 1
ATOM 669 O O . THR A 1 93 ? 17.992 2.526 43.932 1.00 39.84 93 THR A O 1
ATOM 672 N N . ALA A 1 94 ? 17.380 3.523 45.849 1.00 49.16 94 ALA A N 1
ATOM 673 C CA . ALA A 1 94 ? 16.147 4.165 45.394 1.00 49.16 94 ALA A CA 1
ATOM 674 C C . ALA A 1 94 ? 16.284 5.061 44.145 1.00 49.16 94 ALA A C 1
ATOM 676 O O . ALA A 1 94 ? 17.236 5.829 44.059 1.00 49.16 94 ALA A O 1
ATOM 677 N N . ASP A 1 95 ? 15.260 5.056 43.284 1.00 47.25 95 ASP A N 1
ATOM 678 C CA . ASP A 1 95 ? 14.519 6.277 42.940 1.00 47.25 95 ASP A CA 1
ATOM 679 C C . ASP A 1 95 ? 13.095 5.929 42.467 1.00 47.25 95 ASP A C 1
ATOM 681 O O . ASP A 1 95 ? 12.857 4.919 41.806 1.00 47.25 95 ASP A O 1
ATOM 685 N N . THR A 1 96 ? 12.128 6.729 42.903 1.00 54.09 96 THR A N 1
ATOM 686 C CA . THR A 1 96 ? 10.701 6.576 42.618 1.00 54.09 96 THR A CA 1
ATOM 687 C C . THR A 1 96 ? 10.365 7.434 41.410 1.00 54.09 96 THR A C 1
ATOM 689 O O . THR A 1 96 ? 10.448 8.647 41.529 1.00 54.09 96 THR A O 1
ATOM 692 N N . THR A 1 97 ? 9.920 6.846 40.298 1.00 46.44 97 THR A N 1
ATOM 693 C CA . THR A 1 97 ? 8.741 7.273 39.510 1.00 46.44 97 THR A CA 1
ATOM 694 C C . THR A 1 97 ? 8.675 6.534 38.171 1.00 46.44 97 THR A C 1
ATOM 696 O O . THR A 1 97 ? 9.686 6.289 37.529 1.00 46.44 97 THR A O 1
ATOM 699 N N . ALA A 1 98 ? 7.440 6.233 37.762 1.00 41.84 98 ALA A N 1
ATOM 700 C CA . ALA A 1 98 ? 7.027 5.687 36.471 1.00 41.84 98 ALA A CA 1
ATOM 701 C C . ALA A 1 98 ? 7.466 4.243 36.175 1.00 41.84 98 ALA A C 1
ATOM 703 O O . ALA A 1 98 ? 8.578 3.953 35.749 1.00 41.84 98 ALA A O 1
ATOM 704 N N . THR A 1 99 ? 6.502 3.334 36.321 1.00 41.38 99 THR A N 1
ATOM 705 C CA . THR A 1 99 ? 6.487 2.010 35.699 1.00 41.38 99 THR A CA 1
ATOM 706 C C . THR A 1 99 ? 6.456 2.164 34.173 1.00 41.38 99 THR A C 1
ATOM 708 O O . THR A 1 99 ? 5.437 1.931 33.537 1.00 41.38 99 THR A O 1
ATOM 711 N N . ALA A 1 100 ? 7.564 2.595 33.575 1.00 46.16 100 ALA A N 1
ATOM 712 C CA . ALA A 1 100 ? 7.858 2.311 32.185 1.00 46.16 100 ALA A CA 1
ATOM 713 C C . ALA A 1 100 ? 8.426 0.895 32.177 1.00 46.16 100 ALA A C 1
ATOM 715 O O . ALA A 1 100 ? 9.586 0.662 32.519 1.00 46.16 100 ALA A O 1
ATOM 716 N N . THR A 1 101 ? 7.568 -0.078 31.883 1.00 47.47 101 THR A N 1
ATOM 717 C CA . THR A 1 101 ? 8.033 -1.410 31.514 1.00 47.47 101 THR A CA 1
ATOM 718 C C . THR A 1 101 ? 9.050 -1.250 30.383 1.00 47.47 101 THR A C 1
ATOM 720 O O . THR A 1 101 ? 8.695 -0.646 29.367 1.00 47.47 101 THR A O 1
ATOM 723 N N . PRO A 1 102 ? 10.287 -1.762 30.511 1.00 49.94 102 PRO A N 1
ATOM 724 C CA . PRO A 1 102 ? 11.146 -1.906 29.353 1.00 49.94 102 PRO A CA 1
ATOM 725 C C . PRO A 1 102 ? 10.444 -2.899 28.429 1.00 49.94 102 PRO A C 1
ATOM 727 O O . PRO A 1 102 ? 10.370 -4.093 28.724 1.00 49.94 102 PRO A O 1
ATOM 730 N N . VAL A 1 103 ? 9.869 -2.408 27.332 1.00 51.69 103 VAL A N 1
ATOM 731 C CA . VAL A 1 103 ? 9.464 -3.259 26.210 1.00 51.69 103 VAL A CA 1
ATOM 732 C C . VAL A 1 103 ? 10.730 -3.691 25.473 1.00 51.69 103 VAL A C 1
ATOM 734 O O . VAL A 1 103 ? 10.962 -3.368 24.315 1.00 51.69 103 VAL A O 1
ATOM 737 N N . ASP A 1 104 ? 11.576 -4.445 26.176 1.00 55.56 104 ASP A N 1
ATOM 738 C CA . ASP A 1 104 ? 12.531 -5.356 25.568 1.00 55.56 104 ASP A CA 1
ATOM 739 C C . ASP A 1 104 ? 11.710 -6.439 24.868 1.00 55.56 104 ASP A C 1
ATOM 741 O O . ASP A 1 104 ? 11.403 -7.506 25.399 1.00 55.56 104 ASP A O 1
ATOM 745 N N . SER A 1 105 ? 11.257 -6.130 23.663 1.00 50.72 105 SER A N 1
ATOM 746 C CA . SER A 1 105 ? 10.634 -7.091 22.770 1.00 50.72 105 SER A CA 1
ATOM 747 C C . SER A 1 105 ? 11.204 -6.852 21.393 1.00 50.72 105 SER A C 1
ATOM 749 O O . SER A 1 105 ? 10.631 -6.164 20.562 1.00 50.72 105 SER A O 1
ATOM 751 N N . LYS A 1 106 ? 12.396 -7.428 21.213 1.00 52.66 106 LYS A N 1
ATOM 752 C CA . LYS A 1 106 ? 12.920 -7.994 19.969 1.00 52.66 106 LYS A CA 1
ATOM 753 C C . LYS A 1 106 ? 11.797 -8.175 18.936 1.00 52.66 106 LYS A C 1
ATOM 755 O O . LYS A 1 106 ? 11.108 -9.193 18.945 1.00 52.66 106 LYS A O 1
ATOM 760 N N . PHE A 1 107 ? 11.586 -7.160 18.102 1.00 53.12 107 PHE A N 1
ATOM 761 C CA . PHE A 1 107 ? 10.522 -7.169 17.111 1.00 53.12 107 PHE A CA 1
ATOM 762 C C . PHE A 1 107 ? 11.092 -7.791 15.844 1.00 53.12 107 PHE A C 1
ATOM 764 O O . PHE A 1 107 ? 11.891 -7.181 15.135 1.00 53.12 107 PHE A O 1
ATOM 771 N N . ASP A 1 108 ? 10.728 -9.042 15.584 1.00 58.12 108 ASP A N 1
ATOM 772 C CA . ASP A 1 108 ? 10.940 -9.694 14.293 1.00 58.12 108 ASP A CA 1
ATOM 773 C C . ASP A 1 108 ? 10.017 -9.020 13.249 1.00 58.12 108 ASP A C 1
ATOM 775 O O . ASP A 1 108 ? 8.976 -9.543 12.872 1.00 58.12 108 ASP A O 1
ATOM 779 N N . GLY A 1 109 ? 10.373 -7.785 12.875 1.00 65.25 109 GLY A N 1
ATOM 780 C CA . GLY A 1 109 ? 10.268 -7.140 11.560 1.00 65.25 109 GLY A CA 1
ATOM 781 C C . GLY A 1 109 ? 8.937 -6.988 10.816 1.00 65.25 109 GLY A C 1
ATOM 782 O O . GLY A 1 109 ? 8.906 -6.183 9.889 1.00 65.25 109 GLY A O 1
ATOM 783 N N . ASP A 1 110 ? 7.858 -7.695 11.148 1.00 77.50 110 ASP A N 1
ATOM 784 C CA . ASP A 1 110 ? 6.672 -7.742 10.280 1.00 77.50 110 ASP A CA 1
ATOM 785 C C . ASP A 1 110 ? 5.449 -7.051 10.901 1.00 77.50 110 ASP A C 1
ATOM 787 O O . ASP A 1 110 ? 4.548 -7.666 11.468 1.00 77.50 110 ASP A O 1
ATOM 791 N N . CYS A 1 111 ? 5.413 -5.722 10.777 1.00 85.88 111 CYS A N 1
ATOM 792 C CA . CYS A 1 111 ? 4.227 -4.911 11.082 1.00 85.88 111 CYS A CA 1
ATOM 793 C C . CYS A 1 111 ? 3.187 -4.907 9.955 1.00 85.88 111 CYS A C 1
ATOM 795 O O . CYS A 1 111 ? 2.128 -4.284 10.088 1.00 85.88 111 CYS A O 1
ATOM 797 N N . TYR A 1 112 ? 3.481 -5.556 8.826 1.00 84.81 112 TYR A N 1
ATOM 798 C CA . TYR A 1 112 ? 2.606 -5.543 7.667 1.00 84.81 112 TYR A CA 1
ATOM 799 C C . TYR A 1 112 ? 1.390 -6.446 7.896 1.00 84.81 112 TYR A C 1
ATOM 801 O O . TYR A 1 112 ? 1.376 -7.638 7.602 1.00 84.81 112 TYR A O 1
ATOM 809 N N . ARG A 1 113 ? 0.316 -5.844 8.407 1.00 84.94 113 ARG A N 1
ATOM 810 C CA . ARG A 1 113 ? -0.996 -6.480 8.526 1.00 84.94 113 ARG A CA 1
ATOM 811 C C . ARG A 1 113 ? -1.990 -5.741 7.631 1.00 84.94 113 ARG A C 1
ATOM 813 O O . ARG A 1 113 ? -2.323 -4.595 7.935 1.00 84.94 113 ARG A O 1
ATOM 820 N N . PRO A 1 114 ? -2.478 -6.347 6.533 1.00 90.81 114 PRO A N 1
ATOM 821 C CA . PRO A 1 114 ? -3.460 -5.697 5.677 1.00 90.81 114 PRO A CA 1
ATOM 822 C C . PRO A 1 114 ? -4.764 -5.486 6.451 1.00 90.81 114 PRO A C 1
ATOM 824 O O . PRO A 1 114 ? -5.403 -6.437 6.904 1.00 90.81 114 PRO A O 1
ATOM 827 N N . CYS A 1 115 ? -5.161 -4.225 6.599 1.00 94.31 115 CYS A N 1
ATOM 828 C CA . CYS A 1 115 ? -6.404 -3.874 7.266 1.00 94.31 115 CYS A CA 1
ATOM 829 C C . CYS A 1 115 ? -7.574 -3.833 6.277 1.00 94.31 115 CYS A C 1
ATOM 831 O O . CYS A 1 115 ? -7.424 -3.331 5.160 1.00 94.31 115 CYS A O 1
ATOM 833 N N . PRO A 1 116 ? -8.767 -4.304 6.678 1.00 93.50 116 PRO A N 1
ATOM 834 C CA . PRO A 1 116 ? -9.958 -4.175 5.853 1.00 93.50 116 PRO A CA 1
ATOM 835 C C . PRO A 1 116 ? -10.335 -2.698 5.671 1.00 93.50 116 PRO A C 1
ATOM 837 O O . PRO A 1 116 ? -10.178 -1.885 6.586 1.00 93.50 116 PRO A O 1
ATOM 840 N N . TRP A 1 117 ? -10.941 -2.362 4.531 1.00 93.19 117 TRP A N 1
ATOM 841 C CA . TRP A 1 117 ? -11.528 -1.039 4.265 1.00 93.19 117 TRP A CA 1
ATOM 842 C C . TRP A 1 117 ? -12.877 -0.838 4.968 1.00 93.19 117 TRP A C 1
ATOM 844 O O . TRP A 1 117 ? -13.867 -0.418 4.372 1.00 93.19 117 TRP A O 1
ATOM 854 N N . LYS A 1 118 ? -12.940 -1.172 6.257 1.00 94.38 118 LYS A N 1
ATOM 855 C CA . LYS A 1 118 ? -14.112 -0.938 7.098 1.00 94.38 118 LYS A CA 1
ATOM 856 C C . LYS A 1 118 ? -13.860 0.289 7.961 1.00 94.38 118 LYS A C 1
ATOM 858 O O . LYS A 1 118 ? -12.897 0.310 8.724 1.00 94.38 118 LYS A O 1
ATOM 863 N N . TYR A 1 119 ? -14.736 1.283 7.856 1.00 96.38 119 TYR A N 1
ATOM 864 C CA . TYR A 1 119 ? -14.683 2.476 8.693 1.00 96.38 119 TYR A CA 1
ATOM 865 C C . TYR A 1 119 ? -15.486 2.249 9.979 1.00 96.38 119 TYR A C 1
ATOM 867 O O . TYR A 1 119 ? -16.716 2.238 9.977 1.00 96.38 119 TYR A O 1
ATOM 875 N N . THR A 1 120 ? -14.768 2.010 11.069 1.00 97.38 120 THR A N 1
ATOM 876 C CA . THR A 1 120 ? -15.286 1.873 12.436 1.00 97.38 120 THR A CA 1
ATOM 877 C C . THR A 1 120 ? -14.330 2.641 13.341 1.00 97.38 120 THR A C 1
ATOM 879 O O . THR A 1 120 ? -13.430 2.019 13.910 1.00 97.38 120 THR A O 1
ATOM 882 N N . PRO A 1 121 ? -14.440 3.979 13.384 1.00 97.62 121 PRO A N 1
ATOM 883 C CA . PRO A 1 121 ? -13.389 4.824 13.917 1.00 97.62 121 PRO A CA 1
ATOM 884 C C . PRO A 1 121 ? -13.146 4.547 15.395 1.00 97.62 121 PRO A C 1
ATOM 886 O O . PRO A 1 121 ? -14.073 4.202 16.127 1.00 97.62 121 PRO A O 1
ATOM 889 N N . VAL A 1 122 ? -11.902 4.710 15.827 1.00 97.50 122 VAL A N 1
ATOM 890 C CA . VAL A 1 122 ? -11.516 4.641 17.237 1.00 97.50 122 VAL A CA 1
ATOM 891 C C . VAL A 1 122 ? -10.703 5.874 17.590 1.00 97.50 122 VAL A C 1
ATOM 893 O O . VAL A 1 122 ? -9.844 6.303 16.817 1.00 97.50 122 VAL A O 1
ATOM 896 N N . CYS A 1 123 ? -10.977 6.442 18.756 1.00 97.69 123 CYS A N 1
ATOM 897 C CA . CYS A 1 123 ? -10.193 7.521 19.312 1.00 97.69 123 CYS A CA 1
ATOM 898 C C . CYS A 1 123 ? -9.143 6.918 20.237 1.00 97.69 123 CYS A C 1
ATOM 900 O O . CYS A 1 123 ? -9.487 6.246 21.215 1.00 97.69 123 CYS A O 1
ATOM 902 N N . ALA A 1 124 ? -7.872 7.145 19.924 1.00 96.50 124 ALA A N 1
ATOM 903 C CA . ALA A 1 124 ? -6.755 6.610 20.685 1.00 96.50 124 ALA A CA 1
ATOM 904 C C . ALA A 1 124 ? -5.768 7.712 21.082 1.00 96.50 124 ALA A C 1
ATOM 906 O O . ALA A 1 124 ? -5.623 8.713 20.381 1.00 96.50 124 ALA A O 1
ATOM 907 N N . LEU A 1 125 ? -5.115 7.528 22.227 1.00 95.12 125 LEU A N 1
ATOM 908 C CA . LEU A 1 125 ? -4.029 8.366 22.709 1.00 95.12 125 LEU A CA 1
ATOM 909 C C . LEU A 1 125 ? -2.741 7.924 22.016 1.00 95.12 125 LEU A C 1
ATOM 911 O O . LEU A 1 125 ? -2.362 6.759 22.113 1.00 95.12 125 LEU A O 1
ATOM 915 N N . HIS A 1 126 ? -2.100 8.856 21.324 1.00 93.25 126 HIS A N 1
ATOM 916 C CA . HIS A 1 126 ? -0.822 8.667 20.657 1.00 93.25 126 HIS A CA 1
ATOM 917 C C . HIS A 1 126 ? 0.170 9.680 21.235 1.00 93.25 126 HIS A C 1
ATOM 919 O O . HIS A 1 126 ? 0.069 10.874 20.952 1.00 93.25 126 HIS A O 1
ATOM 925 N N . ASP A 1 127 ? 1.120 9.212 22.046 1.00 89.19 127 ASP A N 1
ATOM 926 C CA . ASP A 1 127 ? 1.991 10.051 22.885 1.00 89.19 127 ASP A CA 1
ATOM 927 C C . ASP A 1 127 ? 1.186 10.976 23.831 1.00 89.19 127 ASP A C 1
ATOM 929 O O . ASP A 1 127 ? 0.770 10.549 24.903 1.00 89.19 127 ASP A O 1
ATOM 933 N N . ASP A 1 128 ? 0.916 12.221 23.420 1.00 91.50 128 ASP A N 1
ATOM 934 C CA . ASP A 1 128 ? 0.291 13.278 24.235 1.00 91.50 128 ASP A CA 1
ATOM 935 C C . ASP A 1 128 ? -0.996 13.853 23.616 1.00 91.50 128 ASP A C 1
ATOM 937 O O . ASP A 1 128 ? -1.548 14.845 24.099 1.00 91.50 128 ASP A O 1
ATOM 941 N N . TYR A 1 129 ? -1.483 13.277 22.516 1.00 92.25 129 TYR A N 1
ATOM 942 C CA . TYR A 1 129 ? -2.667 13.780 21.822 1.00 92.25 129 TYR A CA 1
ATOM 943 C C . TYR A 1 129 ? -3.606 12.659 21.383 1.00 92.25 129 TYR A C 1
ATOM 945 O O . TYR A 1 129 ? -3.229 11.497 21.241 1.00 92.25 129 TYR A O 1
ATOM 953 N N . LEU A 1 130 ? -4.870 13.025 21.177 1.00 94.94 130 LEU A N 1
ATOM 954 C CA . LEU A 1 130 ? -5.903 12.117 20.698 1.00 94.94 130 LEU A CA 1
ATOM 955 C C . LEU A 1 130 ? -5.908 12.102 19.167 1.00 94.94 130 LEU A C 1
ATOM 957 O O . LEU A 1 130 ? -6.030 13.151 18.531 1.00 94.94 130 LEU A O 1
ATOM 961 N N . MET A 1 131 ? -5.810 10.912 18.580 1.00 95.00 131 MET A N 1
ATOM 962 C CA . MET A 1 131 ? -5.899 10.691 17.141 1.00 95.00 131 MET A CA 1
ATOM 963 C C . MET A 1 131 ? -7.039 9.721 16.814 1.00 95.00 131 MET A C 1
ATOM 965 O O . MET A 1 131 ? -7.209 8.682 17.454 1.00 95.00 131 MET A O 1
ATOM 969 N N . THR A 1 132 ? -7.821 10.069 15.790 1.00 97.25 132 THR A N 1
ATOM 970 C CA . THR A 1 132 ? -8.847 9.185 15.233 1.00 97.25 132 THR A CA 1
ATOM 971 C C . THR A 1 132 ? -8.212 8.227 14.234 1.00 97.25 132 THR A C 1
ATOM 973 O O . THR A 1 132 ? -7.695 8.661 13.204 1.00 97.25 132 THR A O 1
ATOM 976 N N . TYR A 1 133 ? -8.331 6.929 14.484 1.00 95.94 133 TYR A N 1
ATOM 977 C CA . TYR A 1 133 ? -7.969 5.881 13.533 1.00 95.94 133 TYR A CA 1
ATOM 978 C C . TYR A 1 133 ? -9.223 5.370 12.820 1.00 95.94 133 TYR A C 1
ATOM 980 O O . TYR A 1 133 ? -10.273 5.261 13.452 1.00 95.94 133 TYR A O 1
ATOM 988 N N . PRO A 1 134 ? -9.152 5.026 11.520 1.00 96.94 134 PRO A N 1
ATOM 989 C CA . PRO A 1 134 ? -10.322 4.602 10.744 1.00 96.94 134 PRO A CA 1
ATOM 990 C C . PRO A 1 134 ? -10.912 3.274 11.233 1.00 96.94 134 PRO A C 1
ATOM 992 O O . PRO A 1 134 ? -12.099 3.017 11.037 1.00 96.94 134 PRO A O 1
ATOM 995 N N . ASN A 1 135 ? -10.087 2.430 11.855 1.00 95.94 135 ASN A N 1
ATOM 996 C CA . ASN A 1 135 ? -10.489 1.233 12.579 1.00 95.94 135 ASN A CA 1
ATOM 997 C C . ASN A 1 135 ? -9.394 0.781 13.556 1.00 95.94 135 ASN A C 1
ATOM 999 O O . ASN A 1 135 ? -8.265 1.269 13.512 1.00 95.94 135 ASN A O 1
ATOM 1003 N N . GLN A 1 136 ? -9.738 -0.181 14.415 1.00 95.25 136 GLN A N 1
ATOM 1004 C CA . GLN A 1 136 ? -8.822 -0.798 15.379 1.00 95.25 136 GLN A CA 1
ATOM 1005 C C . GLN A 1 136 ? -7.568 -1.389 14.712 1.00 95.25 136 GLN A C 1
ATOM 1007 O O . GLN A 1 136 ? -6.468 -1.206 15.219 1.00 95.25 136 GLN A O 1
ATOM 1012 N N . CYS A 1 137 ? -7.717 -2.050 13.557 1.00 95.88 137 CYS A N 1
ATOM 1013 C CA . CYS A 1 137 ? -6.581 -2.638 12.840 1.00 95.88 137 CYS A CA 1
ATOM 1014 C C . CYS A 1 137 ? -5.560 -1.567 12.438 1.00 95.88 137 CYS A C 1
ATOM 1016 O O . CYS A 1 137 ? -4.365 -1.752 12.638 1.00 95.88 137 CYS A O 1
ATOM 1018 N N . ALA A 1 138 ? -6.023 -0.425 11.923 1.00 94.81 138 ALA A N 1
ATOM 1019 C CA . ALA A 1 138 ? -5.156 0.684 11.547 1.00 94.81 138 ALA A CA 1
ATOM 1020 C C . ALA A 1 138 ? -4.452 1.312 12.761 1.00 94.81 138 ALA A C 1
ATOM 1022 O O . ALA A 1 138 ? -3.306 1.731 12.639 1.00 94.81 138 ALA A O 1
ATOM 1023 N N . MET A 1 139 ? -5.112 1.355 13.922 1.00 94.75 139 MET A N 1
ATOM 1024 C CA . MET A 1 139 ? -4.509 1.813 15.177 1.00 94.75 139 MET A CA 1
ATOM 1025 C C . MET A 1 139 ? -3.388 0.871 15.644 1.00 94.75 139 MET A C 1
ATOM 1027 O O . MET A 1 139 ? -2.295 1.328 15.955 1.00 94.75 139 MET A O 1
ATOM 1031 N N . GLU A 1 140 ? -3.625 -0.441 15.648 1.00 92.31 140 GLU A N 1
ATOM 1032 C CA . GLU A 1 140 ? -2.624 -1.446 16.044 1.00 92.31 140 GLU A CA 1
ATOM 1033 C C . GLU A 1 140 ? -1.454 -1.517 15.057 1.00 92.31 140 GLU A C 1
ATOM 1035 O O . GLU A 1 140 ? -0.294 -1.593 15.462 1.00 92.31 140 GLU A O 1
ATOM 1040 N N . ALA A 1 141 ? -1.745 -1.445 13.755 1.00 92.94 141 ALA A N 1
ATOM 1041 C CA . ALA A 1 141 ? -0.722 -1.374 12.720 1.00 92.94 141 ALA A CA 1
ATOM 1042 C C . ALA A 1 141 ? 0.127 -0.107 12.881 1.00 92.94 141 ALA A C 1
ATOM 1044 O O . ALA A 1 141 ? 1.350 -0.185 12.811 1.00 92.94 141 ALA A O 1
ATOM 1045 N N . ALA A 1 142 ? -0.497 1.040 13.174 1.00 92.19 142 ALA A N 1
ATOM 1046 C CA . ALA A 1 142 ? 0.231 2.263 13.484 1.00 92.19 142 ALA A CA 1
ATOM 1047 C C . ALA A 1 142 ? 1.132 2.079 14.714 1.00 92.19 142 ALA A C 1
ATOM 1049 O O . ALA A 1 142 ? 2.306 2.416 14.633 1.00 92.19 142 ALA A O 1
ATOM 1050 N N . ALA A 1 143 ? 0.636 1.471 15.796 1.00 92.75 143 ALA A N 1
ATOM 1051 C CA . ALA A 1 143 ? 1.413 1.243 17.020 1.00 92.75 143 ALA A CA 1
ATOM 1052 C C . ALA A 1 143 ? 2.664 0.402 16.740 1.00 92.75 143 ALA A C 1
ATOM 1054 O O . ALA A 1 143 ? 3.763 0.746 17.168 1.00 92.75 143 ALA A O 1
ATOM 1055 N N . CYS A 1 144 ? 2.494 -0.653 15.939 1.00 92.31 144 CYS A N 1
ATOM 1056 C CA . CYS A 1 144 ? 3.580 -1.505 15.477 1.00 92.31 144 CYS A CA 1
ATOM 1057 C C . CYS A 1 144 ? 4.589 -0.728 14.622 1.00 92.31 144 CYS A C 1
ATOM 1059 O O . CYS A 1 144 ? 5.774 -0.697 14.932 1.00 92.31 144 CYS A O 1
ATOM 1061 N N . THR A 1 145 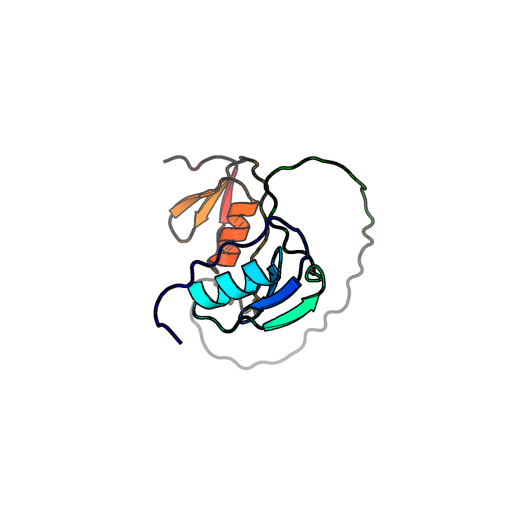? 4.123 -0.069 13.556 1.00 89.75 145 THR A N 1
ATOM 1062 C CA . THR A 1 145 ? 5.003 0.625 12.596 1.00 89.75 145 THR A CA 1
ATOM 1063 C C . THR A 1 145 ? 5.729 1.827 13.186 1.00 89.75 145 THR A C 1
ATOM 1065 O O . THR A 1 145 ? 6.797 2.188 12.700 1.00 89.75 145 THR A O 1
ATOM 1068 N N . LEU A 1 146 ? 5.137 2.467 14.194 1.00 89.69 146 LEU A N 1
ATOM 1069 C CA . LEU A 1 146 ? 5.702 3.633 14.865 1.00 89.69 146 LEU A CA 1
ATOM 1070 C C . LEU A 1 146 ? 6.527 3.249 16.092 1.00 89.69 146 LEU A C 1
ATOM 1072 O O . LEU A 1 146 ? 7.145 4.136 16.672 1.00 89.69 146 LEU A O 1
ATOM 1076 N N . GLU A 1 147 ? 6.515 1.971 16.489 1.00 87.69 147 GLU A N 1
ATOM 1077 C CA . GLU A 1 147 ? 7.140 1.473 17.720 1.00 87.69 147 GLU A CA 1
ATOM 1078 C C . GLU A 1 147 ? 6.718 2.306 18.947 1.00 87.69 147 GLU A C 1
ATOM 1080 O O . GLU A 1 147 ? 7.508 2.598 19.845 1.00 87.6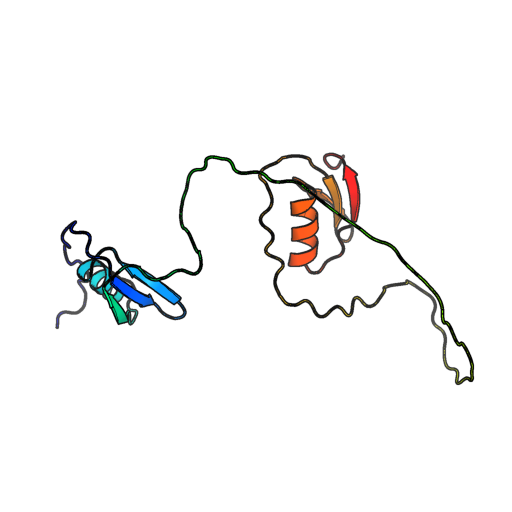9 147 GLU A O 1
ATOM 1085 N N . LYS A 1 148 ? 5.449 2.731 18.957 1.00 89.12 148 LYS A N 1
ATOM 1086 C CA . LYS A 1 148 ? 4.866 3.620 19.965 1.00 89.12 148 LYS A CA 1
ATOM 1087 C C . LYS A 1 148 ? 3.660 2.983 20.622 1.00 89.12 148 LYS A C 1
ATOM 1089 O O . LYS A 1 148 ? 2.902 2.237 20.003 1.00 89.12 148 LYS A O 1
ATOM 1094 N N . GLU A 1 149 ? 3.448 3.348 21.878 1.00 89.69 149 GLU A N 1
ATOM 1095 C CA . GLU A 1 149 ? 2.236 2.983 22.590 1.00 89.69 149 GLU A CA 1
ATOM 1096 C C . GLU A 1 149 ? 1.064 3.832 22.083 1.00 89.69 149 GLU A C 1
ATOM 1098 O O . GLU A 1 149 ? 1.066 5.060 22.188 1.00 89.69 149 GLU A O 1
ATOM 1103 N N . ILE A 1 150 ? 0.060 3.162 21.516 1.00 95.00 150 ILE A N 1
ATOM 1104 C CA . ILE A 1 150 ? -1.201 3.779 21.108 1.00 95.00 150 ILE A CA 1
ATOM 1105 C C . ILE A 1 150 ? -2.320 3.119 21.903 1.00 95.00 150 ILE A C 1
ATOM 1107 O O . ILE A 1 150 ? -2.622 1.939 21.711 1.00 95.00 150 ILE A O 1
ATOM 1111 N N . VAL A 1 151 ? -2.950 3.881 22.795 1.00 94.44 151 VAL A N 1
ATOM 1112 C CA . VAL A 1 151 ? -3.968 3.363 23.719 1.00 94.44 151 VAL A CA 1
ATOM 1113 C C . VAL A 1 151 ? -5.351 3.783 23.248 1.00 94.44 151 VAL A C 1
ATOM 1115 O O . VAL A 1 151 ? -5.665 4.972 23.214 1.00 94.44 151 VAL A O 1
ATOM 1118 N N . LYS A 1 152 ? -6.223 2.822 22.919 1.00 95.94 152 LYS A N 1
ATOM 1119 C CA . LYS A 1 152 ? -7.623 3.129 22.595 1.00 95.94 152 LYS A CA 1
ATOM 1120 C C . LYS A 1 152 ? -8.318 3.756 23.806 1.00 95.94 152 LYS A C 1
ATOM 1122 O O . LYS A 1 152 ? -8.414 3.128 24.856 1.00 95.94 152 LYS A O 1
ATOM 1127 N N . VAL A 1 153 ? -8.866 4.956 23.630 1.00 96.31 153 VAL A N 1
ATOM 1128 C CA . VAL A 1 153 ? -9.638 5.664 24.661 1.00 96.31 153 VAL A CA 1
ATOM 1129 C C . VAL A 1 153 ? -11.120 5.314 24.548 1.00 96.31 153 VAL A C 1
ATOM 1131 O O . VAL A 1 153 ? -11.734 4.913 25.533 1.00 96.31 153 VAL A O 1
ATOM 1134 N N . TYR A 1 154 ? -11.704 5.437 23.352 1.00 96.44 154 TYR A N 1
ATOM 1135 C CA . TYR A 1 154 ? -13.095 5.055 23.088 1.00 96.44 154 TYR A CA 1
ATOM 1136 C C . TYR A 1 154 ? -13.345 4.756 21.608 1.00 96.44 154 TYR A C 1
ATOM 1138 O O . TYR A 1 154 ? -12.596 5.178 20.729 1.00 96.44 154 TYR A O 1
ATOM 1146 N N . ASP A 1 155 ? -14.428 4.032 21.335 1.00 96.75 155 ASP A N 1
ATOM 1147 C CA . ASP A 1 155 ? -14.907 3.781 19.978 1.00 96.75 155 ASP A CA 1
ATOM 1148 C C . ASP A 1 155 ? -15.670 5.009 19.445 1.00 96.75 155 ASP A C 1
ATOM 1150 O O . ASP A 1 155 ? -16.534 5.570 20.123 1.00 96.75 155 ASP A O 1
ATOM 1154 N N . GLY A 1 156 ? -15.338 5.437 18.231 1.00 95.94 156 GLY A N 1
ATOM 1155 C CA . GLY A 1 156 ? -15.804 6.673 17.607 1.00 95.94 156 GLY A CA 1
ATOM 1156 C C . GLY A 1 156 ? -14.660 7.609 17.215 1.00 95.94 156 GLY A C 1
ATOM 1157 O O . GLY A 1 156 ? -13.494 7.373 17.518 1.00 95.94 156 GLY A O 1
ATOM 1158 N N . GLU A 1 157 ? -14.996 8.694 16.524 1.00 97.00 157 GLU A N 1
ATOM 1159 C CA . GLU A 1 157 ? -14.034 9.749 16.202 1.00 97.00 157 GLU A CA 1
ATOM 1160 C C . GLU A 1 157 ? -13.695 10.582 17.443 1.00 97.00 157 GLU A C 1
ATOM 1162 O O . GLU A 1 157 ? -14.558 10.831 18.291 1.00 97.00 157 GLU A O 1
ATOM 1167 N N . CYS A 1 158 ? -12.451 11.057 17.537 1.00 96.62 158 CYS A N 1
ATOM 1168 C CA . CYS A 1 158 ? -12.046 11.960 18.601 1.00 96.62 158 CYS A CA 1
ATOM 1169 C C . CYS A 1 158 ? -12.834 13.273 18.549 1.00 96.62 158 CYS A C 1
ATOM 1171 O O . CYS A 1 158 ? -12.828 13.994 17.549 1.00 96.62 158 CYS A O 1
ATOM 1173 N N . LYS A 1 159 ? -13.490 13.603 19.661 1.00 92.69 159 LYS A N 1
ATOM 1174 C CA . LYS A 1 159 ? -14.115 14.908 19.885 1.00 92.69 159 LYS A CA 1
ATOM 1175 C C . LYS A 1 159 ? -13.019 15.948 20.136 1.00 92.69 159 LYS A C 1
ATOM 1177 O O . LYS A 1 159 ? -12.100 15.677 20.906 1.00 92.69 159 LYS A O 1
ATOM 1182 N N . ARG A 1 160 ? -13.114 17.095 19.461 1.00 78.94 160 ARG A N 1
ATOM 1183 C CA . ARG A 1 160 ? -12.246 18.255 19.711 1.00 78.94 160 ARG A CA 1
ATOM 1184 C C . ARG A 1 160 ? -12.639 18.996 20.980 1.00 78.94 160 ARG A C 1
ATOM 1186 O O . ARG A 1 160 ? -13.839 18.938 21.331 1.00 78.94 160 ARG A O 1
#

InterPro domains:
  IPR002350 Kazal domain [PF07648] (6-53)
  IPR002350 Kazal domain [PF07648] (111-158)
  IPR002350 Kazal domain [PS51465] (1-55)
  IPR002350 Kazal domain [PS51465] (105-160)
  IPR002350 Kazal domain [SM00280] (5-53)
  IPR002350 Kazal domain [SM00280] (110-158)
  IPR036058 Kazal domain superfamily [SSF100895] (6-55)
  IPR036058 Kazal domain superfamily [SSF100895] (107-159)
  IPR050653 Protease Inhibitors and Growth Factor Antagonists [PTHR10913] (6-56)

Foldseek 3Di:
DDPDDLDDDDDPQQWWFWKDFPPDIAIDRDPNRQSSCCNVVVHDIGTPGTDGDPDPDPDDDDDDDDDDDDDDDDDDDDDDDDDDDDDDDDDDDDDDDDPPPPPPDPDPPDLDDDDDPQQWWFWKDWPHDTAIDSDPSRQSSCCVVVVTDIGTPGTDGDDD

Sequence (160 aa):
MAKGDCYRPCSLEYNPVCANHDDYLLTYPNECAMEAAACTLKKSIVKVYDGQCKQSNGTATEDVPVAAIADAPAILTADASAIPVADASALATADTTATATPVDSKFDGDCYRPCPWKYTPVCALHDDYLMTYPNQCAMEAAACTLEKEIVKVYDGECKR